Protein AF-A0A839D0N3-F1 (afdb_monomer_lite)

Secondary structure (DSSP, 8-state):
-HHHHHHHHS-HHHHHHHHGGGGS-HHHHHHHH--HHHHHHHHHHHHHHTT--S-S-HHHHHHHHHHHHHHHHTT--PPPTTHHHHHHHHHHHSTTTS----

Radius of gyration: 19.03 Å; chains: 1; bounding box: 35×47×47 Å

Sequence (102 aa):
MCLFLYQCWKIPNNWDNLSAYFKYSAEIRKLIYTTNPIEGFHRGVRKYTKIKGAFTSENALFKLASRAIKNITAKWNQPIQNWALITSQLDIYFPDRINFGR

Foldseek 3Di:
DVVVVVVVVPPPVCVVVVVVLVVADPVVNCVVPPCVLVVLLVVLVCVQVVVDDDDPDPVSVVVSVVVSVVVSVVVPPDDDPPPVVSVVRVCVVPPPPDCPPD

Structure (mmCIF, N/CA/C/O backbone):
data_AF-A0A839D0N3-F1
#
_entry.id   AF-A0A839D0N3-F1
#
loop_
_atom_site.group_PDB
_atom_site.id
_atom_site.type_symbol
_atom_site.label_atom_id
_atom_site.label_alt_id
_atom_site.label_comp_id
_atom_site.label_asym_id
_atom_site.label_entity_id
_atom_site.label_seq_id
_atom_site.pdbx_PDB_ins_code
_atom_site.Cartn_x
_atom_site.Cartn_y
_atom_site.Cartn_z
_atom_site.occupancy
_atom_site.B_iso_or_equiv
_atom_site.auth_seq_id
_atom_site.auth_comp_id
_atom_site.auth_asym_id
_atom_site.auth_atom_id
_atom_site.pdbx_PDB_model_num
ATOM 1 N N . MET A 1 1 ? 0.830 23.808 -7.465 1.00 34.72 1 MET A N 1
ATOM 2 C CA . MET A 1 1 ? 0.365 22.534 -6.863 1.00 34.72 1 MET A CA 1
ATOM 3 C C . MET A 1 1 ? -0.648 22.744 -5.729 1.00 34.72 1 MET A C 1
ATOM 5 O O . MET A 1 1 ? -1.646 22.041 -5.724 1.00 34.72 1 MET A O 1
ATOM 9 N N . CYS A 1 2 ? -0.488 23.736 -4.835 1.00 32.69 2 CYS A N 1
ATOM 10 C CA . CYS A 1 2 ? -1.453 23.990 -3.744 1.00 32.69 2 CYS A CA 1
ATOM 11 C C . CYS A 1 2 ? -2.867 24.425 -4.186 1.00 32.69 2 CYS A C 1
ATOM 13 O O . CYS A 1 2 ? -3.837 24.051 -3.538 1.00 32.69 2 CYS A O 1
ATOM 15 N N . LEU A 1 3 ? -3.016 25.144 -5.306 1.00 34.25 3 LEU A N 1
ATOM 16 C CA . LEU A 1 3 ? -4.340 25.570 -5.796 1.00 34.25 3 LEU A CA 1
ATOM 17 C C . LEU A 1 3 ? -5.206 24.405 -6.319 1.00 34.25 3 LEU A C 1
ATOM 19 O O . LEU A 1 3 ? -6.422 24.445 -6.188 1.00 34.25 3 LEU A O 1
ATOM 23 N N . PHE A 1 4 ? -4.593 23.330 -6.829 1.00 38.47 4 PHE A N 1
ATOM 24 C CA . PHE A 1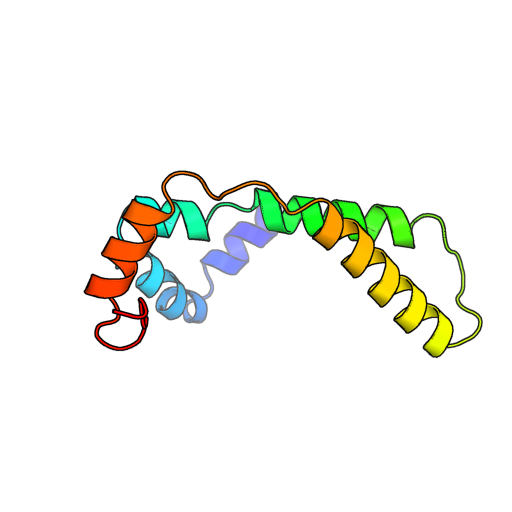 4 ? -5.323 22.142 -7.300 1.00 38.47 4 PHE A CA 1
ATOM 25 C C . PHE A 1 4 ? -5.843 21.275 -6.143 1.00 38.47 4 PHE A C 1
ATOM 27 O O . PHE A 1 4 ? -6.927 20.709 -6.235 1.00 38.47 4 PHE A O 1
ATOM 34 N N . LEU A 1 5 ? -5.106 21.210 -5.028 1.00 52.78 5 LEU A N 1
ATOM 35 C CA . LEU A 1 5 ? -5.528 20.464 -3.837 1.00 52.78 5 LEU A CA 1
ATOM 36 C C . LEU A 1 5 ? -6.735 21.119 -3.151 1.00 52.78 5 LEU A C 1
ATOM 38 O O . LEU A 1 5 ? -7.649 20.417 -2.729 1.00 52.78 5 LEU A O 1
ATOM 42 N N . TYR A 1 6 ? -6.774 22.455 -3.100 1.00 52.72 6 TYR A N 1
ATOM 43 C CA . TYR A 1 6 ? -7.894 23.198 -2.516 1.00 52.72 6 TYR A CA 1
ATOM 44 C C . TYR A 1 6 ? -9.183 23.051 -3.341 1.00 52.72 6 TYR A C 1
ATOM 46 O O . TYR A 1 6 ? -10.267 22.891 -2.780 1.00 52.72 6 TYR A O 1
ATOM 54 N N . GLN A 1 7 ? -9.061 23.029 -4.674 1.00 54.91 7 GLN A N 1
ATOM 55 C CA . GLN A 1 7 ? -10.198 22.853 -5.578 1.00 54.91 7 GLN A CA 1
ATOM 56 C C . GLN A 1 7 ? -10.813 21.448 -5.455 1.00 54.91 7 GLN A C 1
ATOM 58 O O . GLN A 1 7 ? -12.027 21.339 -5.343 1.00 54.91 7 GLN A O 1
ATOM 63 N N . CYS A 1 8 ? -10.000 20.383 -5.397 1.00 58.59 8 CYS A N 1
ATOM 64 C CA . CYS A 1 8 ? -10.484 19.001 -5.252 1.00 58.59 8 CYS A CA 1
ATOM 65 C C . CYS A 1 8 ? -11.188 18.730 -3.912 1.00 58.59 8 CYS A C 1
ATOM 67 O O . CYS A 1 8 ? -12.053 17.859 -3.844 1.00 58.59 8 CYS A O 1
ATOM 69 N N . TRP A 1 9 ? -10.820 19.464 -2.856 1.00 58.50 9 TRP A N 1
ATOM 70 C CA . TRP A 1 9 ? -11.418 19.334 -1.522 1.00 58.50 9 TRP A CA 1
ATOM 71 C C . TRP A 1 9 ? -12.767 20.058 -1.404 1.00 58.50 9 TRP A C 1
ATOM 73 O O . TRP A 1 9 ? -13.631 19.631 -0.647 1.00 58.50 9 TRP A O 1
ATOM 83 N N . LYS A 1 10 ? -12.965 21.136 -2.176 1.00 58.12 10 LYS A N 1
ATOM 84 C CA . LYS A 1 10 ? -14.210 21.923 -2.205 1.00 58.12 10 LYS A CA 1
ATOM 85 C C . LYS A 1 10 ? -15.322 21.330 -3.074 1.00 58.12 10 LYS A C 1
ATOM 87 O O . LYS A 1 10 ? -16.429 21.860 -3.047 1.00 58.12 10 LYS A O 1
ATOM 92 N N . ILE A 1 11 ? -15.057 20.279 -3.854 1.00 59.41 11 ILE A N 1
ATOM 93 C CA . ILE A 1 11 ? -16.088 19.645 -4.685 1.00 59.41 11 ILE A CA 1
ATOM 94 C C . ILE A 1 11 ? -17.046 18.879 -3.755 1.00 59.41 11 ILE A C 1
ATOM 96 O O . ILE A 1 11 ? -16.614 17.898 -3.145 1.00 59.41 11 ILE A O 1
ATOM 100 N N . PRO A 1 12 ? -18.333 19.271 -3.661 1.00 56.88 12 PRO A N 1
ATOM 101 C CA . PRO A 1 12 ? -19.287 18.691 -2.707 1.00 56.88 12 PRO A CA 1
ATOM 102 C C . PRO A 1 12 ? -19.404 17.166 -2.831 1.00 56.88 12 PRO A C 1
ATOM 104 O O . PRO A 1 12 ? -19.501 16.461 -1.835 1.00 56.88 12 PRO A O 1
ATOM 107 N N . ASN A 1 13 ? -19.286 16.651 -4.058 1.00 63.34 13 ASN A N 1
ATOM 108 C CA . ASN A 1 13 ? -19.480 15.237 -4.384 1.00 63.34 13 ASN A CA 1
ATOM 109 C C . ASN A 1 13 ? -18.389 14.300 -3.838 1.00 63.34 13 ASN A C 1
ATOM 111 O O . ASN A 1 13 ? -18.602 13.094 -3.771 1.00 63.34 13 ASN A O 1
ATOM 115 N N . ASN A 1 14 ? -17.211 14.815 -3.465 1.00 68.94 14 ASN A N 1
ATOM 116 C CA . ASN A 1 14 ? -16.157 13.973 -2.888 1.00 68.94 14 ASN A CA 1
ATOM 117 C C . ASN A 1 14 ? -16.277 13.838 -1.367 1.00 68.94 14 ASN A C 1
ATOM 119 O O . ASN A 1 14 ? -15.688 12.918 -0.794 1.00 68.94 14 ASN A O 1
ATOM 123 N N . TRP A 1 15 ? -17.026 14.730 -0.711 1.00 71.69 15 TRP A N 1
ATOM 124 C CA . TRP A 1 15 ? -17.153 14.730 0.743 1.00 71.69 15 TRP A CA 1
ATOM 125 C C . TRP A 1 15 ? -17.861 13.476 1.260 1.00 71.69 15 TRP A C 1
ATOM 127 O O . TRP A 1 15 ? -17.409 12.895 2.245 1.00 71.69 15 TRP A O 1
ATOM 137 N N . ASP A 1 16 ? -18.882 12.989 0.551 1.00 75.56 16 ASP A N 1
ATOM 138 C CA . ASP A 1 16 ? -19.585 11.753 0.911 1.00 75.56 16 ASP A CA 1
ATOM 139 C C . ASP A 1 16 ? -18.625 10.554 0.971 1.00 75.56 16 ASP A C 1
ATOM 141 O O . ASP A 1 16 ? -18.626 9.797 1.944 1.00 75.56 16 ASP A O 1
ATOM 145 N N . ASN A 1 17 ? -17.708 10.449 0.004 1.00 74.31 17 ASN A N 1
ATOM 146 C CA . ASN A 1 17 ? -16.690 9.396 -0.041 1.00 74.31 17 ASN A CA 1
ATOM 147 C C . ASN A 1 17 ? -15.605 9.576 1.033 1.00 74.31 17 ASN A C 1
ATOM 149 O O . ASN A 1 17 ? -15.131 8.601 1.619 1.00 74.31 17 ASN A O 1
ATOM 153 N N . LEU A 1 18 ? -15.218 10.821 1.320 1.00 76.31 18 LEU A N 1
ATOM 154 C CA . LEU A 1 18 ? -14.219 11.138 2.345 1.00 76.31 18 LEU A CA 1
ATOM 155 C C . LEU A 1 18 ? -14.768 10.966 3.766 1.00 76.31 18 LEU A C 1
ATOM 157 O O . LEU A 1 18 ? -14.015 10.621 4.672 1.00 76.31 18 LEU A O 1
ATOM 161 N N . SER A 1 19 ? -16.072 11.143 3.978 1.00 80.69 19 SER A N 1
ATOM 162 C CA . SER A 1 19 ? -16.701 10.972 5.292 1.00 80.69 19 SER A CA 1
ATOM 163 C C . SER A 1 19 ? -16.552 9.539 5.824 1.00 80.69 19 SER A C 1
ATOM 165 O O . SER A 1 19 ? -16.346 9.330 7.023 1.00 80.69 19 SER A O 1
ATOM 167 N N . ALA A 1 20 ? -16.559 8.542 4.929 1.00 80.75 20 ALA A N 1
ATOM 168 C CA . ALA A 1 20 ? -16.388 7.134 5.275 1.00 80.75 20 ALA A CA 1
ATOM 169 C C . ALA A 1 20 ? -15.012 6.837 5.890 1.00 80.75 20 ALA A C 1
ATOM 171 O O . ALA A 1 20 ? -14.900 5.956 6.740 1.00 80.75 20 ALA A O 1
ATOM 172 N N . TYR A 1 21 ? -13.979 7.601 5.525 1.00 81.56 21 TYR A N 1
ATOM 173 C CA . TYR A 1 21 ? -12.628 7.441 6.065 1.00 81.56 21 TYR A CA 1
ATOM 174 C C . TYR A 1 21 ? -12.565 7.678 7.583 1.00 81.56 21 TYR A C 1
ATOM 176 O O . TYR A 1 21 ? -11.825 6.992 8.290 1.00 81.56 21 TYR A O 1
ATOM 184 N N . PHE A 1 22 ? -13.365 8.609 8.109 1.00 84.44 22 PHE A N 1
ATOM 185 C CA . PHE A 1 22 ? -13.366 8.937 9.539 1.00 84.44 22 PHE A CA 1
ATOM 186 C C . PHE A 1 22 ? -14.038 7.876 10.416 1.00 84.44 22 PHE A C 1
ATOM 188 O O . PHE A 1 22 ? -13.866 7.909 11.632 1.00 84.44 22 PHE A O 1
ATOM 195 N N . LYS A 1 23 ? -14.759 6.918 9.820 1.00 86.12 23 LYS A N 1
ATOM 196 C CA . LYS A 1 23 ? -15.394 5.814 10.553 1.00 86.12 23 LYS A CA 1
ATOM 197 C C . LYS A 1 23 ? -14.379 4.790 11.071 1.00 86.12 23 LYS A C 1
ATOM 199 O O . LYS A 1 23 ? -14.701 4.047 11.993 1.00 86.12 23 LYS A O 1
ATOM 204 N N . TYR A 1 24 ? -13.173 4.753 10.499 1.00 86.31 24 TYR A N 1
ATOM 205 C CA . TYR A 1 24 ? -12.139 3.773 10.826 1.00 86.31 24 TYR A CA 1
ATOM 206 C C . TYR A 1 24 ? -11.243 4.189 12.006 1.00 86.31 24 TYR A C 1
ATOM 208 O O . TYR A 1 24 ? -10.974 5.374 12.244 1.00 86.31 24 TYR A O 1
ATOM 216 N N . SER A 1 25 ? -10.702 3.191 12.711 1.00 88.12 25 SER A N 1
ATOM 217 C CA . SER A 1 25 ? -9.742 3.386 13.804 1.00 88.12 25 SER A CA 1
ATOM 218 C C . SER A 1 25 ? -8.454 4.081 13.334 1.00 88.12 25 SER A C 1
ATOM 220 O O . SER A 1 25 ? -8.152 4.153 12.140 1.00 88.12 25 SER A O 1
ATOM 222 N N . ALA A 1 26 ? -7.681 4.638 14.273 1.00 88.25 26 ALA A N 1
ATOM 223 C CA . ALA A 1 26 ? -6.447 5.365 13.955 1.00 88.25 26 ALA A CA 1
ATOM 224 C C . ALA A 1 26 ? -5.432 4.509 13.170 1.00 88.25 26 ALA A C 1
ATOM 226 O O . ALA A 1 26 ? -4.806 5.011 12.238 1.00 88.25 26 ALA A O 1
ATOM 227 N N . GLU A 1 27 ? -5.331 3.215 13.485 1.00 86.50 27 GLU A N 1
ATOM 228 C CA . GLU A 1 27 ? -4.422 2.278 12.813 1.00 86.50 27 GLU A CA 1
ATOM 229 C C . GLU A 1 27 ? -4.817 2.027 11.348 1.00 86.50 27 GLU A C 1
ATOM 231 O O . GLU A 1 27 ? -3.969 2.067 10.456 1.00 86.50 27 GLU A O 1
ATOM 236 N N . ILE A 1 28 ? -6.113 1.840 11.066 1.00 87.25 28 ILE A N 1
ATOM 237 C CA . ILE A 1 28 ? -6.614 1.655 9.693 1.00 87.25 28 ILE A CA 1
ATOM 238 C C . ILE A 1 28 ? -6.467 2.952 8.896 1.00 87.25 28 ILE A C 1
ATOM 240 O O . ILE A 1 28 ? -6.018 2.933 7.750 1.00 87.25 28 ILE A O 1
ATOM 244 N N . ARG A 1 29 ? -6.785 4.098 9.509 1.00 89.25 29 ARG A N 1
ATOM 245 C CA . ARG A 1 29 ? -6.571 5.410 8.886 1.00 89.25 29 ARG A CA 1
ATOM 246 C C . ARG A 1 29 ? -5.108 5.594 8.502 1.00 89.25 29 ARG A C 1
ATOM 248 O O . ARG A 1 29 ? -4.832 5.963 7.362 1.00 89.25 29 ARG A O 1
ATOM 255 N N . LYS A 1 30 ? -4.187 5.241 9.405 1.00 86.50 30 LYS A N 1
ATOM 256 C CA . LYS A 1 30 ? -2.743 5.224 9.149 1.00 86.50 30 LYS A CA 1
ATOM 257 C C . LYS A 1 30 ? -2.364 4.378 7.955 1.00 86.50 30 LYS A C 1
ATOM 259 O O . LYS A 1 30 ? -1.638 4.867 7.093 1.00 86.50 30 LYS A O 1
ATOM 264 N N . LEU A 1 31 ? -2.893 3.167 7.849 1.00 86.62 31 LEU A N 1
ATOM 265 C CA . LEU A 1 31 ? -2.665 2.332 6.676 1.00 86.62 31 LEU A CA 1
ATOM 266 C C . LEU A 1 31 ? -3.145 3.011 5.380 1.00 86.62 31 LEU A C 1
ATOM 268 O O . LEU A 1 31 ? -2.396 3.052 4.408 1.00 86.62 31 LEU A O 1
ATOM 272 N N . ILE A 1 32 ? -4.356 3.578 5.379 1.00 86.06 32 ILE A N 1
ATOM 273 C CA . ILE A 1 32 ? -4.974 4.194 4.193 1.00 86.06 32 ILE A CA 1
ATOM 274 C C . ILE A 1 32 ? -4.207 5.439 3.728 1.00 86.06 32 ILE A C 1
ATOM 276 O O . ILE A 1 32 ? -3.953 5.583 2.533 1.00 86.06 32 ILE A O 1
ATOM 280 N N . TYR A 1 33 ? -3.834 6.347 4.639 1.00 81.38 33 TYR A N 1
ATOM 281 C CA . TYR A 1 33 ? -3.136 7.580 4.249 1.00 81.38 33 TYR A CA 1
ATOM 282 C C . TYR A 1 33 ? -1.647 7.367 3.961 1.00 81.38 33 TYR A C 1
ATOM 284 O O . TYR A 1 33 ? -0.986 8.280 3.464 1.00 81.38 33 TYR A O 1
ATOM 292 N N . THR A 1 34 ? -1.090 6.191 4.270 1.00 83.62 34 THR A N 1
ATOM 293 C CA . THR A 1 34 ? 0.323 5.917 4.004 1.00 83.62 34 THR A CA 1
ATOM 294 C C . THR A 1 34 ? 0.557 5.819 2.495 1.00 83.62 34 THR A C 1
ATOM 296 O O . THR A 1 34 ? 0.295 4.800 1.862 1.00 83.62 34 THR A O 1
ATOM 299 N N . THR A 1 35 ? 1.120 6.877 1.910 1.00 80.00 35 THR A N 1
ATOM 300 C CA . THR A 1 35 ? 1.420 6.956 0.470 1.00 80.00 35 THR A CA 1
ATOM 301 C C . THR A 1 35 ? 2.735 6.283 0.082 1.00 80.00 35 THR A C 1
ATOM 303 O O . THR A 1 35 ? 2.944 5.992 -1.094 1.00 80.00 35 THR A O 1
ATOM 306 N N . ASN A 1 36 ? 3.612 5.986 1.048 1.00 83.62 36 ASN A N 1
ATOM 307 C CA . ASN A 1 36 ? 4.959 5.454 0.811 1.00 83.62 36 ASN A CA 1
ATOM 308 C C . ASN A 1 36 ? 5.003 4.205 -0.109 1.00 83.62 36 ASN A C 1
ATOM 310 O O . ASN A 1 36 ? 5.826 4.181 -1.027 1.00 83.62 36 ASN A O 1
ATOM 314 N N . PRO A 1 37 ? 4.116 3.194 0.028 1.00 84.94 37 PRO A N 1
ATOM 315 C CA . PRO A 1 37 ? 4.109 2.048 -0.881 1.00 84.94 37 PRO A CA 1
ATOM 316 C C . PRO A 1 37 ? 3.715 2.425 -2.320 1.00 84.94 37 PRO A C 1
ATOM 318 O O . PRO A 1 37 ? 4.333 1.955 -3.277 1.00 84.94 37 PRO A O 1
ATOM 321 N N . ILE A 1 38 ? 2.737 3.322 -2.486 1.00 87.38 38 ILE A N 1
ATOM 322 C CA . ILE A 1 38 ? 2.270 3.799 -3.798 1.00 87.38 38 ILE A CA 1
ATOM 323 C C . ILE A 1 38 ? 3.344 4.671 -4.464 1.00 87.38 38 ILE A C 1
ATOM 325 O O . ILE A 1 38 ? 3.667 4.498 -5.641 1.00 87.38 38 ILE A O 1
ATOM 329 N N . GLU A 1 39 ? 3.949 5.590 -3.715 1.00 88.31 39 GLU A N 1
ATOM 330 C CA . GLU A 1 39 ? 5.049 6.432 -4.189 1.00 88.31 39 GLU A CA 1
ATOM 331 C C . GLU A 1 39 ? 6.278 5.600 -4.566 1.00 88.31 39 GLU A C 1
ATOM 333 O O . GLU A 1 39 ? 6.896 5.847 -5.610 1.00 88.31 39 GLU A O 1
ATOM 338 N N . GLY A 1 40 ? 6.601 4.584 -3.760 1.00 87.94 40 GLY A N 1
ATOM 339 C CA . GLY A 1 40 ? 7.659 3.614 -4.024 1.00 87.94 40 GLY A CA 1
ATOM 340 C C . GLY A 1 40 ? 7.418 2.835 -5.317 1.00 87.94 40 GLY A C 1
ATOM 341 O O . GLY A 1 40 ? 8.317 2.755 -6.163 1.00 87.94 40 GLY A O 1
ATOM 342 N N . PHE A 1 41 ? 6.192 2.346 -5.524 1.00 90.81 41 PHE A N 1
ATOM 343 C CA . PHE A 1 41 ? 5.783 1.702 -6.772 1.00 90.81 41 PHE A CA 1
ATOM 344 C C . PHE A 1 41 ? 5.945 2.649 -7.969 1.00 90.81 41 PHE A C 1
ATOM 346 O O . PHE A 1 41 ? 6.647 2.319 -8.930 1.00 90.81 41 PHE A O 1
ATOM 353 N N . HIS A 1 42 ? 5.393 3.864 -7.894 1.00 90.50 42 HIS A N 1
ATOM 354 C CA . HIS A 1 42 ? 5.510 4.860 -8.962 1.00 90.50 42 HIS A CA 1
ATOM 355 C C . HIS A 1 42 ? 6.965 5.230 -9.266 1.00 90.50 42 HIS A C 1
ATOM 357 O O . HIS A 1 42 ? 7.337 5.399 -10.430 1.00 90.50 42 HIS A O 1
ATOM 363 N N . ARG A 1 43 ? 7.818 5.340 -8.242 1.00 89.88 43 ARG A N 1
ATOM 364 C CA . ARG A 1 43 ? 9.258 5.568 -8.416 1.00 89.88 43 ARG A CA 1
ATOM 365 C C . ARG A 1 43 ? 9.914 4.407 -9.163 1.00 89.88 43 ARG A C 1
ATOM 367 O O . ARG A 1 43 ? 10.714 4.656 -10.065 1.00 89.88 43 ARG A O 1
ATOM 374 N N . GLY A 1 44 ? 9.560 3.170 -8.816 1.00 89.56 44 GLY A N 1
ATOM 375 C CA . GLY A 1 44 ? 9.999 1.964 -9.517 1.00 89.56 44 GLY A CA 1
ATOM 376 C C . GLY A 1 44 ? 9.603 1.990 -10.991 1.00 89.56 44 GLY A C 1
ATOM 377 O O . GLY A 1 44 ? 10.471 1.879 -11.855 1.00 89.56 44 GLY A O 1
ATOM 378 N N . VAL A 1 45 ? 8.325 2.234 -11.286 1.00 89.50 45 VAL A N 1
ATOM 379 C CA . VAL A 1 45 ? 7.809 2.316 -12.662 1.00 89.50 45 VAL A CA 1
ATOM 380 C C . VAL A 1 45 ? 8.525 3.410 -13.459 1.00 89.50 45 VAL A C 1
ATOM 382 O O . VAL A 1 45 ? 9.069 3.122 -14.525 1.00 89.50 45 VAL A O 1
ATOM 385 N N . ARG A 1 46 ? 8.630 4.631 -12.914 1.00 89.38 46 ARG A N 1
ATOM 386 C CA . ARG A 1 46 ? 9.338 5.750 -13.565 1.00 89.38 46 ARG A CA 1
ATOM 387 C C . ARG A 1 46 ? 10.800 5.431 -13.865 1.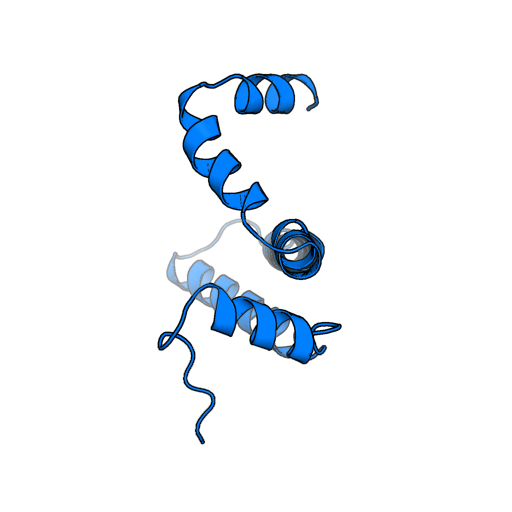00 89.38 46 ARG A C 1
ATOM 389 O O . ARG A 1 46 ? 11.315 5.855 -14.895 1.00 89.38 46 ARG A O 1
ATOM 396 N N . LYS A 1 47 ? 11.482 4.680 -12.995 1.00 88.25 47 LYS A N 1
ATOM 397 C CA . LYS A 1 47 ? 12.871 4.258 -13.233 1.00 88.25 47 LYS A CA 1
ATOM 398 C C . LYS A 1 47 ? 12.990 3.378 -14.482 1.00 88.25 47 LYS A C 1
ATOM 400 O O . LYS A 1 47 ? 13.934 3.554 -15.246 1.00 88.25 47 LYS A O 1
ATOM 405 N N . TYR A 1 48 ? 12.056 2.449 -14.686 1.00 83.56 48 TYR A N 1
ATOM 406 C CA . TYR A 1 48 ? 12.075 1.542 -15.838 1.00 83.56 48 TYR A CA 1
ATOM 407 C C . TYR A 1 48 ? 11.620 2.215 -17.136 1.00 83.56 48 TYR A C 1
ATOM 409 O O . TYR A 1 48 ? 12.134 1.869 -18.199 1.00 83.56 48 TYR A O 1
ATOM 417 N N . THR A 1 49 ? 10.703 3.183 -17.064 1.00 84.25 49 THR A N 1
ATOM 418 C CA . THR A 1 49 ? 10.209 3.894 -18.252 1.00 84.25 49 THR A CA 1
ATOM 419 C C . THR A 1 49 ? 11.127 5.032 -18.694 1.00 84.25 49 THR A C 1
ATOM 421 O O . THR A 1 49 ? 11.268 5.241 -19.891 1.00 84.25 49 THR A O 1
ATOM 424 N N . LYS A 1 50 ? 11.836 5.712 -17.780 1.00 84.44 50 LYS A N 1
ATOM 425 C CA . LYS A 1 50 ? 12.700 6.867 -18.110 1.00 84.44 50 LYS A CA 1
ATOM 426 C C . LYS A 1 50 ? 13.825 6.554 -19.110 1.00 84.44 50 LYS A C 1
ATOM 428 O O . LYS A 1 50 ? 14.269 7.445 -19.819 1.00 84.44 50 LYS A O 1
ATOM 433 N N . ILE A 1 51 ? 14.315 5.315 -19.137 1.00 78.50 51 ILE A N 1
ATOM 434 C CA . ILE A 1 51 ? 15.467 4.906 -19.96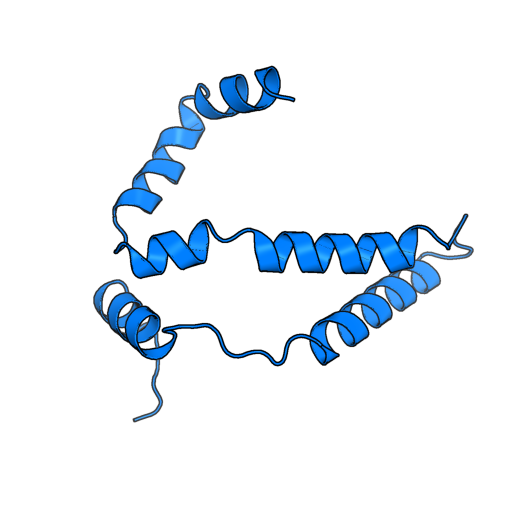4 1.00 78.50 51 ILE A CA 1
ATOM 435 C C . ILE A 1 51 ? 15.016 4.424 -21.357 1.00 78.50 51 ILE A C 1
ATOM 437 O O . ILE A 1 51 ? 15.832 4.292 -22.268 1.00 78.50 51 ILE A O 1
ATOM 441 N N . LYS A 1 52 ? 13.722 4.144 -21.551 1.00 74.62 52 LYS A N 1
ATOM 442 C CA . LYS A 1 52 ? 13.185 3.653 -22.823 1.00 74.62 52 LYS A CA 1
ATOM 443 C C . LYS A 1 52 ? 12.533 4.808 -23.585 1.00 74.62 52 LYS A C 1
ATOM 445 O O . LYS A 1 52 ? 11.640 5.459 -23.061 1.00 74.62 52 LYS A O 1
ATOM 450 N N . GLY A 1 53 ? 13.021 5.054 -24.804 1.00 75.75 53 GLY A N 1
ATOM 451 C CA . GLY A 1 53 ? 12.422 5.985 -25.763 1.00 75.75 53 GLY A CA 1
ATOM 452 C C . GLY A 1 53 ? 11.161 5.397 -26.407 1.00 75.75 53 GLY A C 1
ATOM 453 O O . GLY A 1 53 ? 10.316 4.829 -25.722 1.00 75.75 53 GLY A O 1
ATOM 454 N N . ALA A 1 54 ? 11.031 5.499 -27.730 1.00 80.75 54 ALA A N 1
ATOM 455 C CA . ALA A 1 54 ? 9.881 4.948 -28.444 1.00 80.75 54 ALA A CA 1
ATOM 456 C C . ALA A 1 54 ? 9.833 3.407 -28.384 1.00 80.75 54 ALA A C 1
ATOM 458 O O . ALA A 1 54 ? 10.856 2.725 -28.493 1.00 80.75 54 ALA A O 1
ATOM 459 N N . PHE A 1 55 ? 8.628 2.857 -28.226 1.00 83.00 55 PHE A N 1
ATOM 460 C CA . PHE A 1 55 ? 8.381 1.418 -28.277 1.00 83.00 55 PHE A CA 1
ATOM 461 C C . PHE A 1 55 ? 8.111 0.983 -29.718 1.00 83.00 55 PHE A C 1
ATOM 463 O O . PHE A 1 55 ? 7.367 1.640 -30.436 1.00 83.00 55 PHE A O 1
ATOM 470 N N . THR A 1 56 ? 8.691 -0.145 -30.133 1.00 84.81 56 THR A N 1
ATOM 471 C CA . THR A 1 56 ? 8.515 -0.702 -31.486 1.00 84.81 56 THR A CA 1
ATOM 472 C C . THR A 1 56 ? 7.198 -1.460 -31.665 1.00 84.81 56 THR A C 1
ATOM 474 O O . THR A 1 56 ? 6.766 -1.682 -32.789 1.00 84.81 56 THR A O 1
ATOM 477 N N . SER A 1 57 ? 6.565 -1.893 -30.570 1.00 89.38 57 SER A N 1
ATOM 478 C CA . SER A 1 57 ? 5.259 -2.562 -30.565 1.00 89.38 57 SER A CA 1
ATOM 479 C C . SER A 1 57 ? 4.599 -2.458 -29.190 1.00 89.38 57 SER A C 1
ATOM 481 O O . SER A 1 57 ? 5.283 -2.358 -28.167 1.00 89.38 57 SER A O 1
ATOM 483 N N . GLU A 1 58 ? 3.273 -2.557 -29.147 1.00 88.38 58 GLU A N 1
ATOM 484 C CA . GLU A 1 58 ? 2.497 -2.584 -27.900 1.00 88.38 58 GLU A CA 1
ATOM 485 C C . GLU A 1 58 ? 2.878 -3.783 -27.007 1.00 88.38 58 GLU A C 1
ATOM 487 O O . GLU A 1 58 ? 3.041 -3.660 -25.792 1.00 88.38 58 GLU A O 1
ATOM 492 N N . ASN A 1 59 ? 3.175 -4.935 -27.612 1.00 91.19 59 ASN A N 1
ATOM 493 C CA . ASN A 1 59 ? 3.664 -6.114 -26.893 1.00 91.19 59 ASN A CA 1
ATOM 494 C C . ASN A 1 59 ? 4.990 -5.859 -26.160 1.00 91.19 59 ASN A C 1
ATOM 496 O O . ASN A 1 59 ? 5.223 -6.414 -25.081 1.00 91.19 59 ASN A O 1
ATOM 500 N N . ALA A 1 60 ? 5.875 -5.027 -26.718 1.00 86.81 60 ALA A N 1
ATOM 501 C CA . ALA A 1 60 ? 7.116 -4.648 -26.045 1.00 86.81 60 ALA A CA 1
ATOM 502 C C . ALA A 1 60 ? 6.843 -3.785 -24.800 1.00 86.81 60 ALA A C 1
ATOM 504 O O . ALA A 1 60 ? 7.515 -3.965 -23.778 1.00 86.81 60 ALA A O 1
ATOM 505 N N . LEU A 1 61 ? 5.831 -2.913 -24.854 1.00 87.69 61 LEU A N 1
ATOM 506 C CA . LEU A 1 61 ? 5.378 -2.117 -23.713 1.00 87.69 61 LEU A CA 1
ATOM 507 C C . LEU A 1 61 ? 4.823 -3.014 -22.595 1.00 87.69 61 LEU A C 1
ATOM 509 O O . LEU A 1 61 ? 5.286 -2.923 -21.455 1.00 87.69 61 LEU A O 1
ATOM 513 N N . PHE A 1 62 ? 3.910 -3.939 -22.914 1.00 91.19 62 PHE A N 1
ATOM 514 C CA . PHE A 1 62 ? 3.339 -4.862 -21.922 1.00 91.19 62 PHE A CA 1
ATOM 515 C C . PHE A 1 62 ? 4.392 -5.755 -21.263 1.00 91.19 62 PHE A C 1
ATOM 517 O O . PHE A 1 62 ? 4.369 -5.961 -20.043 1.00 91.19 62 PHE A O 1
ATOM 524 N N . LYS A 1 63 ? 5.361 -6.256 -22.040 1.00 90.94 63 LYS A N 1
ATOM 525 C CA . LYS A 1 63 ? 6.481 -7.045 -21.505 1.00 90.94 63 LYS A CA 1
ATOM 526 C C . LYS A 1 63 ? 7.340 -6.224 -20.544 1.00 90.94 63 LYS A C 1
ATOM 528 O O . LYS A 1 63 ? 7.733 -6.738 -19.493 1.00 90.94 63 LYS A O 1
ATOM 533 N N . LEU A 1 64 ? 7.610 -4.958 -20.867 1.00 89.50 64 LEU A N 1
ATOM 534 C CA . LEU A 1 64 ? 8.360 -4.065 -19.984 1.00 89.50 64 LEU A CA 1
ATOM 535 C C . LEU A 1 64 ? 7.596 -3.800 -18.681 1.00 89.50 64 LEU A C 1
ATOM 537 O O . LEU A 1 64 ? 8.180 -3.951 -17.608 1.00 89.50 64 LEU A O 1
ATOM 541 N N . ALA A 1 65 ? 6.308 -3.459 -18.767 1.00 89.38 65 ALA A N 1
ATOM 542 C CA . ALA A 1 65 ? 5.459 -3.213 -17.602 1.00 89.38 65 ALA A CA 1
ATOM 543 C C . ALA A 1 65 ? 5.397 -4.445 -16.688 1.00 89.38 65 ALA A C 1
ATOM 545 O O . ALA A 1 65 ? 5.676 -4.354 -15.492 1.00 89.38 65 ALA A O 1
ATOM 546 N N . SER A 1 66 ? 5.157 -5.622 -17.269 1.00 91.31 66 SER A N 1
ATOM 547 C CA . SER A 1 66 ? 5.123 -6.893 -16.538 1.00 91.31 66 SER A CA 1
ATOM 548 C C . SER A 1 66 ? 6.451 -7.188 -15.837 1.00 91.31 66 SER A C 1
ATOM 550 O O . SER A 1 66 ? 6.472 -7.637 -14.690 1.00 91.31 66 SER A O 1
ATOM 552 N N . ARG A 1 67 ? 7.587 -6.909 -16.492 1.00 91.19 67 ARG A N 1
ATOM 553 C CA . ARG A 1 67 ? 8.914 -7.106 -15.893 1.00 91.19 67 ARG A CA 1
ATOM 554 C C . ARG A 1 67 ? 9.216 -6.088 -14.792 1.00 91.19 67 ARG A C 1
ATOM 556 O O . ARG A 1 67 ? 9.815 -6.459 -13.784 1.00 91.19 67 ARG A O 1
ATOM 563 N N . ALA A 1 68 ? 8.803 -4.834 -14.961 1.00 90.81 68 ALA A N 1
ATOM 564 C CA . ALA A 1 68 ? 8.927 -3.808 -13.931 1.00 90.81 68 ALA A CA 1
ATOM 565 C C . ALA A 1 68 ? 8.142 -4.199 -12.672 1.00 90.81 68 ALA A C 1
ATOM 567 O O . ALA A 1 68 ? 8.709 -4.170 -11.581 1.00 90.81 68 ALA A O 1
ATOM 568 N N . ILE A 1 69 ? 6.893 -4.651 -12.833 1.00 92.81 69 ILE A N 1
ATOM 569 C CA . ILE A 1 69 ? 6.052 -5.124 -11.727 1.00 92.81 69 ILE A CA 1
ATOM 570 C C . ILE A 1 69 ? 6.725 -6.299 -11.016 1.00 92.81 69 ILE A C 1
ATOM 572 O O . ILE A 1 69 ? 6.962 -6.201 -9.818 1.00 92.81 69 ILE A O 1
ATOM 576 N N . LYS A 1 70 ? 7.151 -7.346 -11.740 1.00 93.06 70 LYS A N 1
ATOM 577 C CA . LYS A 1 70 ? 7.850 -8.501 -11.139 1.00 93.06 70 LYS A CA 1
ATOM 578 C C . LYS A 1 70 ? 9.066 -8.091 -10.300 1.00 93.06 70 LYS A C 1
ATOM 580 O O . LYS A 1 70 ? 9.246 -8.593 -9.195 1.00 93.06 70 LYS A O 1
ATOM 585 N N . ASN A 1 71 ? 9.878 -7.156 -10.795 1.00 91.19 71 ASN A N 1
ATOM 586 C CA . ASN A 1 71 ? 11.049 -6.663 -10.066 1.00 91.19 71 ASN A CA 1
ATOM 587 C C . ASN A 1 71 ? 10.683 -5.853 -8.812 1.00 91.19 71 ASN A C 1
ATOM 589 O O . ASN A 1 71 ? 11.417 -5.902 -7.826 1.00 91.19 71 ASN A O 1
ATOM 593 N N . ILE A 1 72 ? 9.596 -5.075 -8.857 1.00 90.69 72 ILE A N 1
ATOM 594 C CA . ILE A 1 72 ? 9.102 -4.320 -7.697 1.00 90.69 72 ILE A CA 1
ATOM 595 C C . ILE A 1 72 ? 8.539 -5.293 -6.660 1.00 90.69 72 ILE A C 1
ATOM 597 O O . ILE A 1 72 ? 8.937 -5.229 -5.500 1.00 90.69 72 ILE A O 1
ATOM 601 N N . THR A 1 73 ? 7.698 -6.240 -7.082 1.00 90.88 73 THR A N 1
ATOM 602 C CA . THR A 1 73 ? 7.105 -7.265 -6.215 1.00 90.88 73 THR A CA 1
ATOM 603 C C . THR A 1 73 ? 8.171 -8.110 -5.522 1.00 90.88 73 THR A C 1
ATOM 605 O O . THR A 1 73 ? 8.058 -8.355 -4.329 1.00 90.88 73 THR A O 1
ATOM 608 N N . ALA A 1 74 ? 9.258 -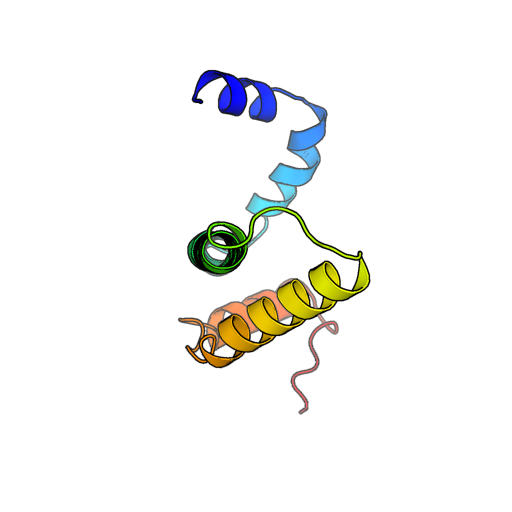8.473 -6.213 1.00 90.25 74 ALA A N 1
ATOM 609 C CA . ALA A 1 74 ? 10.367 -9.217 -5.608 1.00 90.25 74 ALA A CA 1
ATOM 610 C C . ALA A 1 74 ? 11.046 -8.479 -4.436 1.00 90.25 74 ALA A C 1
ATOM 612 O O . ALA A 1 74 ? 11.644 -9.111 -3.571 1.00 90.25 74 ALA A O 1
ATOM 613 N N . LYS A 1 75 ? 10.961 -7.143 -4.396 1.00 87.06 75 LYS A N 1
ATOM 614 C CA . LYS A 1 75 ? 11.493 -6.315 -3.300 1.00 87.06 75 LYS A CA 1
ATOM 615 C C . LYS A 1 75 ? 10.458 -6.016 -2.221 1.00 87.06 75 LYS A C 1
ATOM 617 O O . LYS A 1 75 ? 10.805 -5.459 -1.185 1.00 87.06 75 LYS A O 1
ATOM 622 N N . TRP A 1 76 ? 9.195 -6.347 -2.464 1.00 86.88 76 TRP A N 1
ATOM 623 C CA . TRP A 1 76 ? 8.078 -6.017 -1.590 1.00 86.88 76 TRP A CA 1
ATOM 624 C C . TRP A 1 76 ? 7.830 -7.150 -0.590 1.00 86.88 76 TRP A C 1
ATOM 626 O O . TRP A 1 76 ? 6.755 -7.732 -0.524 1.00 86.88 76 TRP A O 1
ATOM 636 N N . ASN A 1 77 ? 8.873 -7.494 0.163 1.00 86.44 77 ASN A N 1
ATOM 637 C CA . ASN A 1 77 ? 8.870 -8.586 1.138 1.00 86.44 77 ASN A CA 1
ATOM 638 C C . ASN A 1 77 ? 8.810 -8.095 2.593 1.00 86.44 77 ASN A C 1
ATOM 640 O O . ASN A 1 77 ? 8.848 -8.905 3.516 1.00 86.44 77 ASN A O 1
ATOM 644 N N . GLN A 1 78 ? 8.749 -6.779 2.811 1.00 85.00 78 GLN A N 1
ATOM 645 C CA . GLN A 1 78 ? 8.722 -6.227 4.158 1.00 85.00 78 GLN A CA 1
ATOM 646 C C . GLN A 1 78 ? 7.334 -6.378 4.793 1.00 85.00 78 GLN A C 1
ATOM 648 O O . GLN A 1 78 ? 6.338 -6.019 4.158 1.00 85.00 78 GLN A O 1
ATOM 653 N N . PRO A 1 79 ? 7.256 -6.875 6.041 1.00 84.06 79 PRO A N 1
ATOM 654 C CA . PRO A 1 79 ? 5.992 -7.004 6.746 1.00 84.06 79 PRO A CA 1
ATOM 655 C C . PRO A 1 79 ? 5.414 -5.626 7.076 1.00 84.06 79 PRO A C 1
ATOM 657 O O . PRO A 1 79 ? 6.136 -4.682 7.404 1.00 84.06 79 PRO A O 1
ATOM 660 N N . ILE A 1 80 ? 4.088 -5.522 7.019 1.00 86.25 80 ILE A N 1
ATOM 661 C CA . ILE A 1 80 ? 3.372 -4.319 7.438 1.00 86.25 80 ILE A CA 1
ATOM 662 C C . ILE A 1 80 ? 3.437 -4.232 8.966 1.00 86.25 80 ILE A C 1
ATOM 664 O O . ILE A 1 80 ? 3.110 -5.187 9.675 1.00 86.25 80 ILE A O 1
ATOM 668 N N . GLN A 1 81 ? 3.861 -3.080 9.482 1.00 85.12 81 GLN A N 1
ATOM 669 C CA . GLN A 1 81 ? 3.886 -2.833 10.922 1.00 85.12 81 GLN A CA 1
ATOM 670 C C . GLN A 1 81 ? 2.470 -2.904 11.503 1.00 85.12 81 GLN A C 1
ATOM 672 O O . GLN A 1 81 ? 1.524 -2.400 10.902 1.00 85.12 81 GLN A O 1
ATOM 677 N N . ASN A 1 82 ? 2.332 -3.519 12.679 1.00 87.56 82 ASN A N 1
ATOM 678 C CA . ASN A 1 82 ? 1.059 -3.675 13.393 1.00 87.56 82 ASN A CA 1
ATOM 679 C C . ASN A 1 82 ? -0.040 -4.406 12.598 1.00 87.56 82 ASN A C 1
ATOM 681 O O . ASN A 1 82 ? -1.225 -4.236 12.887 1.00 87.56 82 ASN A O 1
ATOM 685 N N . TRP A 1 83 ? 0.327 -5.254 11.627 1.00 88.06 83 TRP A N 1
ATOM 686 C CA . TRP A 1 83 ? -0.649 -5.949 10.783 1.00 88.06 83 TRP A CA 1
ATOM 687 C C . TRP A 1 83 ? -1.677 -6.757 11.583 1.00 88.06 83 TRP A C 1
ATOM 689 O O . TRP A 1 83 ? -2.861 -6.690 11.274 1.00 88.06 83 TRP A O 1
ATOM 699 N N . ALA A 1 84 ? -1.262 -7.455 12.646 1.00 87.94 84 ALA A N 1
ATOM 700 C CA . ALA A 1 84 ? -2.169 -8.238 13.489 1.00 87.94 84 ALA A CA 1
ATOM 701 C C . ALA A 1 84 ? -3.262 -7.374 14.150 1.00 87.94 84 ALA A C 1
ATOM 703 O O . ALA A 1 84 ? -4.430 -7.757 14.175 1.00 87.94 84 ALA A O 1
ATOM 704 N N . LEU A 1 85 ? -2.899 -6.177 14.625 1.00 89.44 85 LEU A N 1
ATOM 705 C CA . LEU A 1 85 ? -3.839 -5.241 15.239 1.00 89.44 85 LEU A CA 1
ATOM 706 C C . LEU A 1 85 ? -4.804 -4.668 14.198 1.00 89.44 85 LEU A C 1
ATOM 708 O O . LEU A 1 85 ? -6.013 -4.682 14.410 1.00 89.44 85 LEU A O 1
ATOM 712 N N . ILE A 1 86 ? -4.282 -4.213 13.055 1.00 89.31 86 ILE A N 1
ATOM 713 C CA . ILE A 1 86 ? -5.095 -3.693 11.944 1.00 89.31 86 ILE A CA 1
ATOM 714 C C . ILE A 1 86 ? -6.100 -4.750 11.484 1.00 89.31 86 ILE A C 1
ATOM 716 O O . ILE A 1 86 ? -7.273 -4.455 11.285 1.00 89.31 86 ILE A O 1
ATOM 720 N N . THR A 1 87 ? -5.637 -5.987 11.363 1.00 88.25 87 THR A N 1
ATOM 721 C CA . THR A 1 87 ? -6.427 -7.138 10.938 1.00 88.25 87 THR A CA 1
ATOM 722 C C . THR A 1 87 ? -7.575 -7.435 11.908 1.00 88.25 87 THR A C 1
ATOM 724 O O . THR A 1 87 ? -8.710 -7.584 11.467 1.00 88.25 87 THR A O 1
ATOM 727 N N . SER A 1 88 ? -7.320 -7.431 13.222 1.00 89.38 88 SER A N 1
ATOM 728 C CA . SER A 1 88 ? -8.382 -7.579 14.230 1.00 89.38 88 SER A CA 1
ATOM 729 C C . SER A 1 88 ? -9.391 -6.429 14.189 1.00 89.38 88 SER A C 1
ATOM 731 O O . SER A 1 88 ? -10.583 -6.655 14.360 1.00 89.38 88 SER A O 1
ATOM 733 N N . GLN A 1 89 ? -8.936 -5.199 13.947 1.00 88.69 89 GLN A N 1
ATOM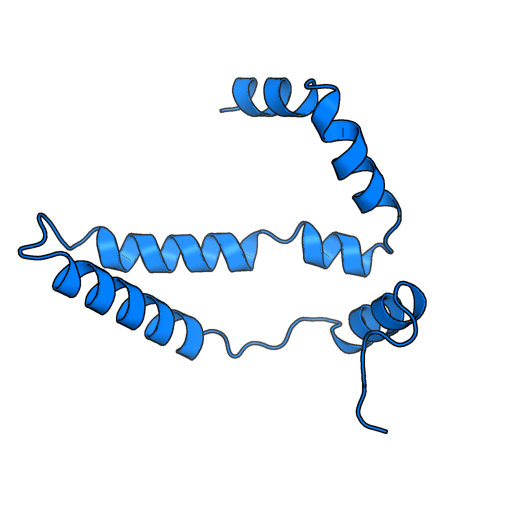 734 C CA . GLN A 1 89 ? -9.841 -4.059 13.806 1.00 88.69 89 GLN A CA 1
ATOM 735 C C . GLN A 1 89 ? -10.708 -4.198 12.549 1.00 88.69 89 GLN A C 1
ATOM 737 O O . GLN A 1 89 ? -11.908 -3.952 12.606 1.00 88.69 89 GLN A O 1
ATOM 742 N N . LEU A 1 90 ? -10.126 -4.627 11.426 1.00 88.81 90 LEU A N 1
ATOM 743 C CA . LEU A 1 90 ? -10.864 -4.862 10.185 1.00 88.81 90 LEU A CA 1
ATOM 744 C C . LEU A 1 90 ? -11.922 -5.960 10.331 1.00 88.81 90 LEU A C 1
ATOM 746 O O . LEU A 1 90 ? -13.000 -5.803 9.771 1.00 88.81 90 LEU A O 1
ATOM 750 N N . ASP A 1 91 ? -11.646 -7.009 11.105 1.00 89.38 91 ASP A N 1
ATOM 751 C CA . ASP A 1 91 ? -12.612 -8.073 11.409 1.00 89.38 91 ASP A CA 1
ATOM 752 C C . ASP A 1 91 ? -13.849 -7.540 12.150 1.00 89.38 91 ASP A C 1
ATOM 754 O O . ASP A 1 91 ? -14.981 -7.860 11.802 1.00 89.38 91 ASP A O 1
ATOM 758 N N . ILE A 1 92 ? -13.647 -6.625 13.106 1.00 88.56 92 ILE A N 1
ATOM 759 C CA . ILE A 1 92 ? -14.745 -5.968 13.834 1.00 88.56 92 ILE A CA 1
ATOM 760 C C . ILE A 1 92 ? -15.584 -5.079 12.901 1.00 88.56 92 ILE A C 1
ATOM 762 O O . ILE A 1 92 ? -16.808 -5.047 13.011 1.00 88.56 92 ILE A O 1
ATOM 766 N N . TYR A 1 93 ? -14.942 -4.340 11.987 1.00 87.50 93 TYR A N 1
ATOM 767 C CA . TYR A 1 93 ? -15.648 -3.472 11.032 1.00 87.50 93 TYR A CA 1
ATOM 768 C C . TYR A 1 93 ? -16.355 -4.255 9.916 1.00 87.50 93 TYR A C 1
ATOM 770 O O . TYR A 1 93 ? -17.373 -3.791 9.398 1.00 87.50 93 TYR A O 1
ATOM 778 N N . PHE A 1 94 ? -15.815 -5.410 9.528 1.00 87.75 94 PHE A N 1
ATOM 779 C CA . PHE A 1 94 ? -16.294 -6.234 8.422 1.00 87.75 94 PHE A CA 1
ATOM 780 C C . PHE A 1 94 ? -16.458 -7.695 8.868 1.00 87.75 94 PHE A C 1
ATOM 782 O O . PHE A 1 94 ? -15.709 -8.560 8.395 1.00 87.75 94 PHE A O 1
ATOM 789 N N . PRO A 1 95 ? -17.441 -7.978 9.744 1.00 85.94 95 PRO A N 1
ATOM 790 C CA . PRO A 1 95 ? -17.665 -9.327 10.248 1.00 85.94 95 PRO A CA 1
ATOM 791 C C . PRO A 1 95 ? -17.932 -10.298 9.092 1.00 85.94 95 PRO A C 1
ATOM 793 O O . PRO A 1 95 ? -18.549 -9.931 8.088 1.00 85.94 95 PRO A O 1
ATOM 796 N N . ASP A 1 96 ? -17.421 -11.523 9.218 1.00 85.12 96 ASP A N 1
ATOM 797 C CA . ASP A 1 96 ? -17.564 -12.629 8.255 1.00 85.12 96 ASP A CA 1
ATOM 798 C C . ASP A 1 96 ? -16.961 -12.384 6.855 1.00 85.12 96 ASP A C 1
ATOM 800 O O . ASP A 1 96 ? -17.150 -13.181 5.934 1.00 85.12 96 ASP A O 1
ATOM 804 N N . ARG A 1 97 ? -16.208 -11.292 6.654 1.00 86.06 97 ARG A N 1
ATOM 805 C CA . ARG A 1 97 ? -15.541 -10.992 5.369 1.00 86.06 97 ARG A CA 1
ATOM 806 C C . ARG A 1 97 ? -14.101 -11.469 5.320 1.00 86.06 97 ARG A C 1
ATOM 808 O O . ARG A 1 97 ? -13.565 -11.659 4.228 1.00 86.06 97 ARG A O 1
ATOM 815 N N . ILE A 1 98 ? -13.472 -11.636 6.480 1.00 82.75 98 ILE A N 1
ATOM 816 C CA . ILE A 1 98 ? -12.080 -12.053 6.589 1.00 82.75 98 ILE A CA 1
ATOM 817 C C . ILE A 1 98 ? -12.051 -13.457 7.179 1.00 82.75 98 ILE A C 1
ATOM 819 O O . ILE A 1 98 ? -12.307 -13.659 8.359 1.00 82.75 98 ILE A O 1
ATOM 823 N N . ASN A 1 99 ? -11.730 -14.444 6.344 1.00 74.31 99 ASN A N 1
ATOM 824 C CA . ASN A 1 99 ? -11.523 -15.804 6.817 1.00 74.31 99 ASN A CA 1
ATOM 825 C C . ASN A 1 99 ? -10.075 -15.946 7.304 1.00 74.31 99 ASN 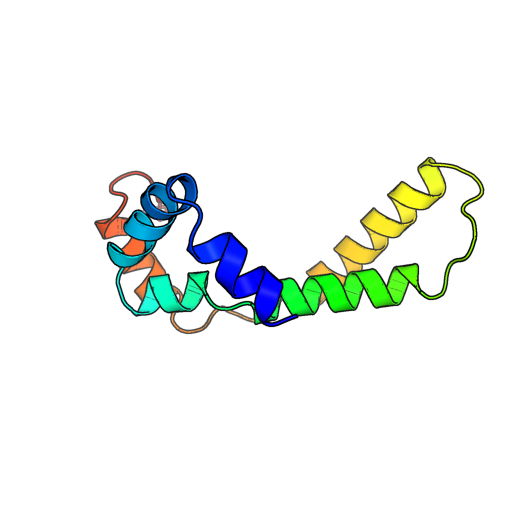A C 1
ATOM 827 O O . ASN A 1 99 ? -9.158 -16.213 6.522 1.00 74.31 99 ASN A O 1
ATOM 831 N N . PHE A 1 100 ? -9.860 -15.734 8.600 1.00 67.44 100 PHE A N 1
ATOM 832 C CA . PHE A 1 100 ? -8.695 -16.303 9.269 1.00 67.44 100 PHE A CA 1
ATOM 833 C C . PHE A 1 100 ? -8.993 -17.783 9.383 1.00 67.44 100 PHE A C 1
ATOM 835 O O . PHE A 1 100 ? -9.791 -18.118 10.246 1.00 67.44 100 PHE A O 1
ATOM 842 N N . GLY A 1 101 ? -8.444 -18.618 8.495 1.00 59.91 101 GLY A N 1
ATOM 843 C CA . GLY A 1 101 ? -8.728 -20.057 8.430 1.00 59.91 101 GLY A CA 1
ATOM 844 C C . GLY A 1 101 ? -8.498 -20.786 9.757 1.00 59.91 101 GLY A C 1
ATOM 845 O O . GLY A 1 101 ? -7.463 -21.423 9.939 1.00 59.91 101 GLY A O 1
ATOM 846 N N . ARG A 1 102 ? -9.452 -20.641 10.675 1.00 49.50 102 ARG A N 1
ATOM 847 C CA . ARG A 1 102 ? -9.650 -21.419 11.889 1.00 49.50 102 ARG A CA 1
ATOM 848 C C . ARG A 1 102 ? -10.439 -22.663 11.537 1.00 49.50 102 ARG A C 1
ATOM 850 O O . ARG A 1 102 ? -11.354 -22.555 10.690 1.00 49.50 102 ARG A O 1
#

pLDDT: mean 80.63, std 13.81, range [32.69, 93.06]